Protein AF-A0A3D2H6Q2-F1 (afdb_monomer_lite)

pLDDT: mean 92.64, std 7.32, range [45.97, 98.44]

Sequence (88 aa):
MAKVDIIGIVTSQQKRLAAQMKPGMDQTAQTEIIESASRFGKQLDAALTQVAGECRCTLINSAAIIKDSPGTTYDYTQRVTELALGKK

Structure (mmCIF, N/CA/C/O backbone):
data_AF-A0A3D2H6Q2-F1
#
_entry.id   AF-A0A3D2H6Q2-F1
#
loop_
_atom_site.group_PDB
_atom_site.id
_atom_site.type_symbol
_atom_site.label_atom_id
_atom_site.label_alt_id
_atom_site.label_comp_id
_atom_site.label_asym_id
_atom_site.label_entity_id
_atom_site.label_seq_id
_atom_site.pdbx_PDB_ins_code
_atom_site.Cartn_x
_atom_site.Cartn_y
_atom_site.Cartn_z
_atom_site.occupancy
_atom_site.B_iso_or_equiv
_atom_site.auth_seq_id
_atom_site.auth_comp_id
_atom_site.auth_asym_id
_atom_site.auth_atom_id
_atom_site.pdbx_PDB_model_num
ATOM 1 N N . MET A 1 1 ? 12.065 -3.628 -11.297 1.00 91.44 1 MET A N 1
ATOM 2 C CA . MET A 1 1 ? 11.522 -3.452 -9.931 1.00 91.44 1 MET A CA 1
ATOM 3 C C . MET A 1 1 ? 10.809 -2.117 -9.862 1.00 91.44 1 MET A C 1
ATOM 5 O O . MET A 1 1 ? 11.107 -1.257 -10.682 1.00 91.44 1 MET A O 1
ATOM 9 N N . ALA A 1 2 ? 9.876 -1.952 -8.938 1.00 96.62 2 ALA A N 1
ATOM 10 C CA . ALA A 1 2 ? 9.167 -0.697 -8.744 1.00 96.62 2 ALA A CA 1
ATOM 11 C C . ALA A 1 2 ? 8.934 -0.443 -7.253 1.00 96.62 2 ALA A C 1
ATOM 13 O O . ALA A 1 2 ? 9.133 -1.340 -6.429 1.00 96.62 2 ALA A O 1
ATOM 14 N N . LYS A 1 3 ? 8.535 0.780 -6.908 1.00 96.75 3 LYS A N 1
ATOM 15 C CA . LYS A 1 3 ? 8.312 1.193 -5.524 1.00 96.75 3 LYS A CA 1
ATOM 16 C C . LYS A 1 3 ? 6.872 1.607 -5.274 1.00 96.75 3 LYS A C 1
ATOM 18 O O . LYS A 1 3 ? 6.177 2.049 -6.187 1.00 96.75 3 LYS A O 1
ATOM 23 N N . VAL A 1 4 ? 6.449 1.445 -4.027 1.00 97.88 4 VAL A N 1
ATOM 24 C CA . VAL A 1 4 ? 5.131 1.841 -3.524 1.00 97.88 4 VAL A CA 1
ATOM 25 C C . VAL A 1 4 ? 5.303 2.366 -2.105 1.00 97.88 4 VAL A C 1
ATOM 27 O O . VAL A 1 4 ? 5.933 1.704 -1.284 1.00 97.88 4 VAL A O 1
ATOM 30 N N . ASP A 1 5 ? 4.723 3.516 -1.782 1.00 97.44 5 ASP A N 1
ATOM 31 C CA . ASP A 1 5 ? 4.636 4.012 -0.410 1.00 97.44 5 ASP A CA 1
ATOM 32 C C . ASP A 1 5 ? 3.484 3.339 0.346 1.00 97.44 5 ASP A C 1
ATOM 34 O O . ASP A 1 5 ? 2.394 3.884 0.526 1.00 97.44 5 ASP A O 1
ATOM 38 N N . ILE A 1 6 ? 3.733 2.105 0.790 1.00 96.62 6 ILE A N 1
ATOM 39 C CA . ILE A 1 6 ? 2.754 1.314 1.545 1.00 96.62 6 ILE A CA 1
ATOM 40 C C . ILE A 1 6 ? 2.454 1.991 2.889 1.00 96.62 6 ILE A C 1
ATOM 42 O O . ILE A 1 6 ? 1.306 2.009 3.337 1.00 96.62 6 ILE A O 1
ATOM 46 N N . ILE A 1 7 ? 3.471 2.582 3.526 1.00 95.19 7 ILE A N 1
ATOM 47 C CA . ILE A 1 7 ? 3.322 3.238 4.830 1.00 95.19 7 ILE A CA 1
ATOM 48 C C . ILE A 1 7 ? 2.435 4.474 4.703 1.00 95.19 7 ILE A C 1
ATOM 50 O O . ILE A 1 7 ? 1.522 4.639 5.513 1.00 95.19 7 ILE A O 1
ATOM 54 N N . GLY A 1 8 ? 2.648 5.316 3.692 1.00 96.19 8 GLY A N 1
ATOM 55 C CA . GLY A 1 8 ? 1.810 6.482 3.427 1.00 96.19 8 GLY A CA 1
ATOM 56 C C . GLY A 1 8 ? 0.358 6.101 3.149 1.00 96.19 8 GLY A C 1
ATOM 57 O O . GLY A 1 8 ? -0.556 6.699 3.725 1.00 96.19 8 GLY A O 1
ATOM 58 N N . ILE A 1 9 ? 0.135 5.048 2.356 1.00 96.62 9 ILE A N 1
ATOM 59 C CA . ILE A 1 9 ? -1.203 4.512 2.063 1.00 96.62 9 ILE A CA 1
ATOM 60 C C . ILE A 1 9 ? -1.910 4.046 3.346 1.00 96.62 9 ILE A C 1
ATOM 62 O O . ILE A 1 9 ? -3.034 4.474 3.631 1.00 96.62 9 ILE A O 1
ATOM 66 N N . VAL A 1 10 ? -1.247 3.219 4.160 1.00 95.31 10 VAL A N 1
ATOM 67 C CA . VAL A 1 10 ? -1.804 2.716 5.428 1.00 95.31 10 VAL A CA 1
ATOM 68 C C . VAL A 1 10 ? -2.034 3.855 6.420 1.00 95.31 10 VAL A C 1
ATOM 70 O O . VAL A 1 10 ? -3.093 3.918 7.041 1.00 95.31 10 VAL A O 1
ATOM 73 N N . THR A 1 11 ? -1.097 4.796 6.535 1.00 95.06 11 THR A N 1
ATOM 74 C CA . THR A 1 11 ? -1.212 5.960 7.428 1.00 95.06 11 THR A CA 1
ATOM 75 C C . THR A 1 11 ? -2.396 6.843 7.039 1.00 95.06 11 THR A C 1
ATOM 77 O O . THR A 1 11 ? -3.142 7.305 7.904 1.00 95.06 11 THR A O 1
ATOM 80 N N . SER A 1 12 ? -2.606 7.067 5.739 1.00 93.88 12 SER A N 1
ATOM 81 C CA . SER A 1 12 ? -3.767 7.801 5.230 1.00 93.88 12 SER A CA 1
ATOM 82 C C . SER A 1 12 ? -5.072 7.110 5.630 1.00 93.88 12 SER A C 1
ATOM 84 O O . SER A 1 12 ? -5.985 7.756 6.153 1.00 93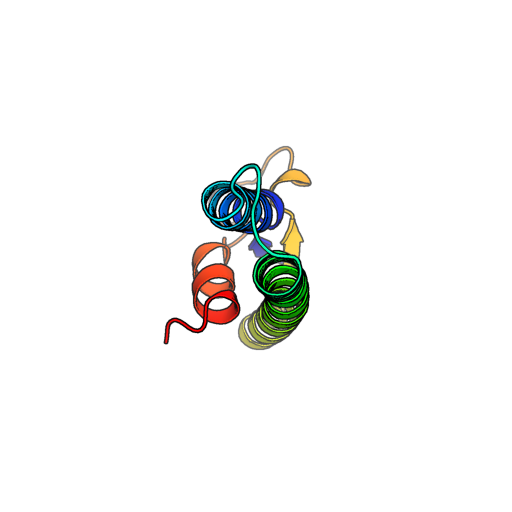.88 12 SER A O 1
ATOM 86 N N . GLN A 1 13 ? -5.142 5.783 5.492 1.00 94.00 13 GLN A N 1
ATOM 87 C CA . GLN A 1 13 ? -6.316 5.029 5.919 1.00 94.00 13 GLN A CA 1
ATOM 88 C C . GLN A 1 13 ? -6.519 5.065 7.437 1.00 94.00 13 GLN A C 1
ATOM 90 O O . GLN A 1 13 ? -7.640 5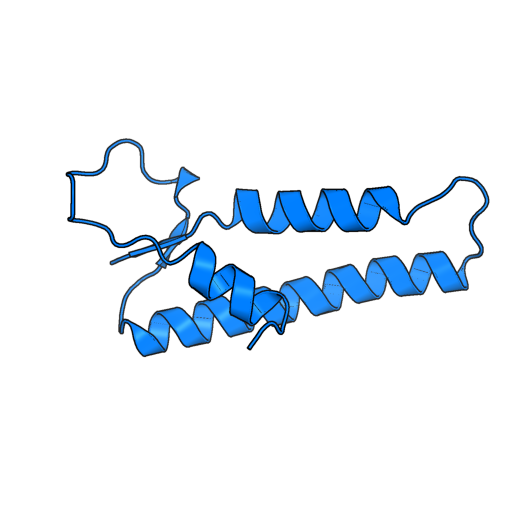.285 7.890 1.00 94.00 13 GLN A O 1
ATOM 95 N N . GLN A 1 14 ? -5.463 4.906 8.234 1.00 92.00 14 GLN A N 1
ATOM 96 C CA . GLN A 1 14 ? -5.548 5.006 9.692 1.00 92.00 14 GLN A CA 1
ATOM 97 C C . GLN A 1 14 ? -6.090 6.368 10.130 1.00 92.00 14 GLN A C 1
ATOM 99 O O . GLN A 1 14 ? -6.983 6.419 10.969 1.00 92.00 14 GLN A O 1
ATOM 104 N N . LYS A 1 15 ? -5.627 7.467 9.519 1.00 93.19 15 LYS A N 1
ATOM 105 C CA . LYS A 1 15 ? -6.162 8.813 9.783 1.00 93.19 15 LYS A CA 1
ATOM 106 C C . LYS A 1 15 ? -7.648 8.919 9.436 1.00 93.19 15 LYS A C 1
ATOM 108 O O . LYS A 1 15 ? -8.407 9.499 10.209 1.00 93.19 15 LYS A O 1
ATOM 113 N N . ARG A 1 16 ? -8.082 8.339 8.309 1.00 91.88 16 ARG A N 1
ATOM 114 C CA . ARG A 1 16 ? -9.504 8.312 7.914 1.00 91.88 16 ARG A CA 1
ATOM 115 C C . ARG A 1 16 ? -10.366 7.541 8.911 1.00 91.88 16 ARG A C 1
ATOM 117 O O . ARG A 1 16 ? -11.442 8.016 9.251 1.00 91.88 16 ARG A O 1
ATOM 124 N N . LEU A 1 17 ? -9.897 6.387 9.381 1.00 91.31 17 LEU A N 1
ATOM 125 C CA . LEU A 1 17 ? -10.606 5.569 10.368 1.00 91.31 17 LEU A CA 1
ATOM 126 C C . LEU A 1 17 ? -10.635 6.246 11.742 1.00 91.31 17 LEU A C 1
ATOM 128 O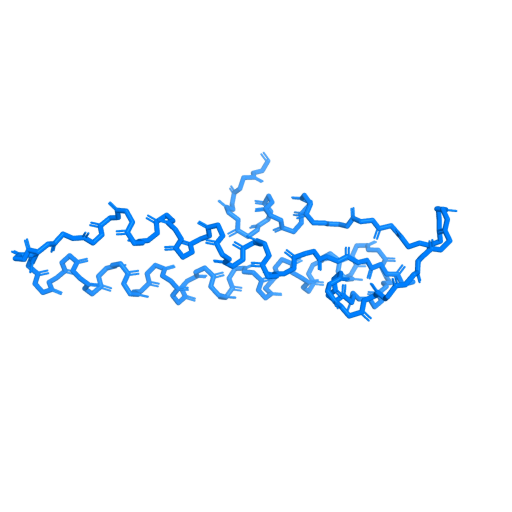 O . LEU A 1 17 ? -11.687 6.323 12.367 1.00 91.31 17 LEU A O 1
ATOM 132 N N . ALA A 1 18 ? -9.509 6.811 12.183 1.00 90.12 18 ALA A N 1
ATOM 133 C CA . ALA A 1 18 ? -9.420 7.546 13.441 1.00 90.12 18 ALA A CA 1
ATOM 134 C C . ALA A 1 18 ? -10.372 8.752 13.471 1.00 90.12 18 ALA A C 1
ATOM 136 O O . ALA A 1 18 ? -11.003 8.999 14.491 1.00 90.12 18 ALA A O 1
ATOM 137 N N . ALA A 1 19 ? -10.542 9.455 12.345 1.00 91.00 19 ALA A N 1
ATOM 138 C CA . ALA A 1 19 ? -11.502 10.555 12.227 1.00 91.00 19 ALA A CA 1
ATOM 139 C C . ALA A 1 19 ? -12.974 10.109 12.344 1.00 91.00 19 ALA A C 1
ATOM 141 O O . ALA A 1 19 ? -13.845 10.935 12.619 1.00 91.00 19 ALA A O 1
ATOM 142 N N . GLN A 1 20 ? -13.266 8.823 12.125 1.00 89.31 20 GLN A N 1
ATOM 143 C CA . GLN A 1 20 ? -14.608 8.261 12.292 1.00 89.31 20 GLN A CA 1
ATOM 144 C C . GLN A 1 20 ? -14.871 7.829 13.738 1.00 89.31 20 GLN A C 1
ATOM 146 O O . GLN A 1 20 ? -16.015 7.889 14.179 1.00 89.31 20 GLN A O 1
ATOM 151 N N . MET A 1 21 ? -13.839 7.440 14.492 1.00 87.44 21 MET A N 1
ATOM 152 C CA . MET A 1 21 ? -13.984 7.019 15.886 1.00 87.44 21 MET A CA 1
ATOM 153 C C . MET A 1 21 ? -14.290 8.216 16.796 1.00 87.44 21 MET A C 1
ATOM 155 O O . MET A 1 21 ? -13.571 9.213 16.806 1.00 87.44 21 MET A O 1
ATOM 159 N N . LYS A 1 22 ? -15.354 8.105 17.599 1.00 87.62 22 LYS A N 1
ATOM 160 C CA . LYS A 1 22 ? -15.770 9.127 18.571 1.00 87.62 22 LYS A CA 1
ATOM 161 C C . LYS A 1 22 ? -15.875 8.519 19.972 1.00 87.62 22 LYS A C 1
ATOM 163 O O . LYS A 1 22 ? -16.292 7.364 20.087 1.00 87.62 22 LYS A O 1
ATOM 168 N N . PRO A 1 23 ? -15.550 9.269 21.041 1.00 85.44 23 PRO A N 1
ATOM 169 C CA . PRO A 1 23 ? -15.838 8.831 22.404 1.00 85.44 23 PRO A CA 1
ATOM 170 C C . PRO A 1 23 ? -17.338 8.548 22.577 1.00 85.44 23 PRO A C 1
ATOM 172 O O . PRO A 1 23 ? -18.164 9.334 22.119 1.00 85.44 23 PRO A O 1
ATOM 175 N N . GLY A 1 24 ? -17.688 7.433 23.224 1.00 87.44 24 GLY A N 1
ATOM 176 C CA . GLY A 1 24 ? -19.088 7.047 23.457 1.00 87.44 24 GLY A CA 1
ATOM 177 C C . GLY A 1 24 ? -19.827 6.491 22.232 1.00 87.44 24 GLY A C 1
ATOM 178 O O . GLY A 1 24 ? -21.052 6.430 22.246 1.00 87.44 24 GLY A O 1
ATOM 179 N N . MET A 1 25 ? -19.104 6.107 21.175 1.00 89.62 25 MET A N 1
ATOM 180 C CA . MET A 1 25 ? -19.668 5.407 20.019 1.00 89.62 25 MET A CA 1
ATOM 181 C C . MET A 1 25 ? -20.295 4.063 20.421 1.00 89.62 25 MET A C 1
ATOM 183 O O . MET A 1 25 ? -19.787 3.375 21.308 1.00 89.62 25 MET A O 1
ATOM 187 N N . ASP A 1 26 ? -21.384 3.689 19.748 1.00 92.38 26 ASP A N 1
ATOM 188 C CA . ASP A 1 26 ? -22.021 2.390 19.945 1.00 92.38 26 ASP A CA 1
ATOM 189 C C . ASP A 1 26 ? -21.122 1.240 19.443 1.00 92.38 26 ASP A C 1
ATOM 191 O O . ASP A 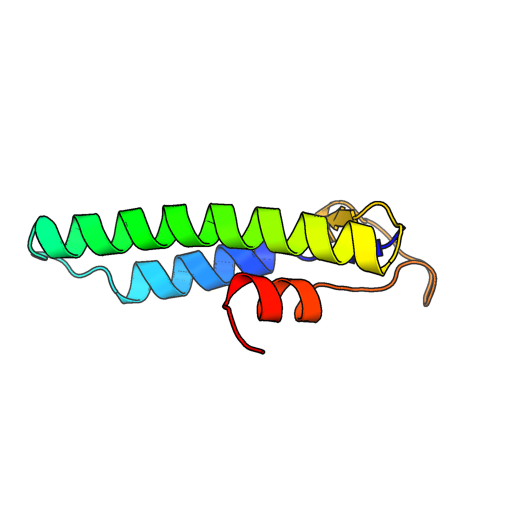1 26 ? -20.296 1.401 18.541 1.00 92.38 26 ASP A O 1
ATOM 195 N N . GLN A 1 27 ? -21.277 0.057 20.036 1.00 88.69 27 GLN A N 1
ATOM 196 C CA . GLN A 1 27 ? -20.418 -1.093 19.749 1.00 88.69 27 GLN A CA 1
ATOM 197 C C . GLN A 1 27 ? -20.545 -1.601 18.301 1.00 88.69 27 GLN A C 1
ATOM 199 O O . GLN A 1 27 ? -19.570 -2.098 17.731 1.00 88.69 27 GLN A O 1
ATOM 204 N N . THR A 1 28 ? -21.714 -1.438 17.684 1.00 90.25 28 THR A N 1
ATOM 205 C CA . THR A 1 28 ? -21.982 -1.777 16.281 1.00 90.25 28 THR A CA 1
ATOM 206 C C . THR A 1 28 ? -21.197 -0.854 15.360 1.00 90.25 28 THR A C 1
ATOM 208 O O . THR A 1 28 ? -20.402 -1.341 14.559 1.00 90.25 28 THR A O 1
ATOM 211 N N . ALA A 1 29 ? -21.306 0.469 15.534 1.00 89.94 29 ALA A N 1
ATOM 212 C CA . ALA A 1 29 ? -20.526 1.429 14.753 1.00 89.94 29 ALA A CA 1
ATOM 213 C C . ALA A 1 29 ? -19.010 1.239 14.934 1.00 89.94 29 ALA A C 1
ATOM 215 O O . ALA A 1 29 ? -18.244 1.353 13.975 1.00 89.94 29 ALA A O 1
ATOM 216 N N . GLN A 1 30 ? -18.554 0.889 16.141 1.00 88.44 30 GLN A N 1
ATOM 217 C CA . GLN A 1 30 ? -17.142 0.579 16.366 1.00 88.44 30 GLN A CA 1
ATOM 218 C C . GLN A 1 30 ? -16.700 -0.678 15.599 1.00 88.44 30 GLN A C 1
ATOM 220 O O . GLN A 1 30 ? -15.630 -0.681 14.984 1.00 88.44 30 GLN A O 1
ATOM 225 N N . THR A 1 31 ? -17.529 -1.726 15.603 1.00 91.25 31 THR A N 1
ATOM 226 C CA . THR A 1 31 ? -17.290 -2.962 14.842 1.00 91.25 31 THR A CA 1
ATOM 227 C C . THR A 1 31 ? -17.197 -2.677 13.346 1.00 91.25 31 THR A C 1
ATOM 229 O O . THR A 1 31 ? -16.243 -3.111 12.703 1.00 91.25 31 THR A O 1
ATOM 232 N N . GLU A 1 32 ? -18.107 -1.871 12.796 1.00 92.75 32 GLU A N 1
ATOM 233 C CA . GLU A 1 32 ? -18.100 -1.504 11.375 1.00 92.75 32 GLU A CA 1
ATOM 234 C C . GLU A 1 32 ? -16.802 -0.799 10.950 1.00 92.75 32 GLU A C 1
ATOM 236 O O . GLU A 1 32 ? -16.248 -1.097 9.883 1.00 92.75 32 GLU A O 1
ATOM 241 N N . ILE A 1 33 ? -16.271 0.097 11.792 1.00 90.88 33 ILE A N 1
ATOM 242 C CA . ILE A 1 33 ? -14.990 0.774 11.543 1.00 90.88 33 ILE A CA 1
ATOM 243 C C . ILE A 1 33 ? -13.844 -0.245 11.520 1.00 90.88 33 ILE A C 1
ATOM 245 O O . ILE A 1 33 ? -13.029 -0.227 10.593 1.00 90.88 33 ILE A O 1
ATOM 249 N N . ILE A 1 34 ? -13.787 -1.160 12.491 1.00 89.19 34 ILE A N 1
ATOM 250 C CA . ILE A 1 34 ? -12.748 -2.202 12.562 1.00 89.19 34 ILE A CA 1
ATOM 251 C C . ILE A 1 34 ? -12.819 -3.123 11.337 1.00 89.19 34 ILE A C 1
ATOM 253 O O . ILE A 1 34 ? -11.802 -3.400 10.696 1.00 89.19 34 ILE A O 1
ATOM 257 N N . GLU A 1 35 ? -14.017 -3.556 10.952 1.00 93.19 35 GLU A N 1
ATOM 258 C CA . GLU A 1 35 ? -14.201 -4.370 9.754 1.00 93.19 35 GLU A CA 1
ATOM 259 C C . GLU A 1 35 ? -13.791 -3.628 8.481 1.00 93.19 35 GLU A C 1
ATOM 261 O O . GLU A 1 35 ? -13.200 -4.226 7.577 1.00 93.19 35 GLU A O 1
ATOM 266 N N . SER A 1 36 ? -14.062 -2.323 8.396 1.00 92.00 36 SER A N 1
ATOM 267 C CA . SER A 1 36 ? -13.635 -1.511 7.255 1.00 92.00 36 SER A CA 1
ATOM 268 C C . SER A 1 36 ? -12.108 -1.453 7.129 1.00 92.00 36 SER A C 1
ATOM 270 O O . SER A 1 36 ? -11.586 -1.490 6.013 1.00 92.00 36 SER A O 1
ATOM 272 N N . ALA A 1 37 ? -11.382 -1.466 8.253 1.00 91.19 37 ALA A N 1
ATOM 273 C CA . ALA A 1 37 ? -9.926 -1.575 8.271 1.00 91.19 37 ALA A CA 1
ATOM 274 C C . ALA A 1 37 ? -9.452 -2.935 7.733 1.00 91.19 37 ALA A C 1
ATOM 276 O O . ALA A 1 37 ? -8.536 -2.995 6.911 1.00 91.19 37 ALA A O 1
ATOM 277 N N . SER A 1 38 ? -10.111 -4.026 8.140 1.00 93.00 38 SER A N 1
ATOM 278 C CA . SER A 1 38 ? -9.812 -5.377 7.643 1.00 93.00 38 SER A CA 1
ATOM 279 C C . SER A 1 38 ? -10.069 -5.505 6.136 1.00 93.00 38 SER A C 1
ATOM 281 O O . SER A 1 38 ? -9.229 -6.033 5.402 1.00 93.00 38 SER A O 1
ATOM 283 N N . ARG A 1 39 ? -11.198 -4.969 5.649 1.00 94.62 39 ARG A N 1
ATOM 284 C CA . ARG A 1 39 ? -11.520 -4.927 4.212 1.00 94.62 39 ARG A CA 1
ATOM 285 C C . ARG A 1 39 ? -10.472 -4.149 3.426 1.00 94.62 39 ARG A C 1
ATOM 287 O O . ARG A 1 39 ? -10.013 -4.643 2.400 1.00 94.62 39 ARG A O 1
ATOM 294 N N . PHE A 1 40 ? -10.052 -2.992 3.933 1.00 95.38 40 PHE A N 1
ATOM 295 C CA . PHE A 1 40 ? -8.991 -2.208 3.311 1.00 95.38 40 PHE A CA 1
ATOM 296 C C . PHE A 1 40 ? -7.677 -2.992 3.204 1.00 95.38 40 PHE A C 1
ATOM 298 O O . PHE A 1 40 ? -7.060 -2.984 2.146 1.00 95.38 40 PHE A O 1
ATOM 305 N N . GLY A 1 41 ? -7.269 -3.717 4.252 1.00 95.56 41 GLY A N 1
ATOM 306 C CA . GLY A 1 41 ? -6.063 -4.554 4.204 1.00 95.56 41 GLY A CA 1
ATOM 307 C C . GLY A 1 41 ? -6.103 -5.587 3.071 1.00 95.56 41 GLY A C 1
ATOM 308 O O . GLY A 1 41 ? -5.142 -5.711 2.316 1.00 95.56 41 GLY A O 1
ATOM 309 N N . LYS A 1 42 ? -7.247 -6.263 2.888 1.00 96.75 42 LYS A N 1
ATOM 310 C CA . LYS A 1 42 ? -7.457 -7.211 1.776 1.00 96.75 42 LYS A CA 1
ATOM 311 C C . LYS A 1 42 ? -7.441 -6.522 0.407 1.00 96.75 42 LYS A C 1
ATOM 313 O O . LYS A 1 42 ? -6.892 -7.064 -0.545 1.00 96.75 42 LYS A O 1
ATOM 318 N N . GLN A 1 43 ? -8.037 -5.334 0.301 1.00 96.88 43 GLN A N 1
ATOM 319 C CA . GLN A 1 43 ? -8.046 -4.551 -0.940 1.00 96.88 43 GLN A CA 1
ATOM 320 C C . GLN A 1 43 ? -6.648 -4.052 -1.313 1.00 96.88 43 GLN A C 1
ATOM 322 O O . GLN A 1 43 ? -6.287 -4.075 -2.485 1.00 96.88 43 GLN A O 1
ATOM 327 N N . LEU A 1 44 ? -5.850 -3.642 -0.325 1.00 97.88 44 LEU A N 1
ATOM 328 C CA . LEU A 1 44 ? -4.468 -3.226 -0.526 1.00 97.88 44 LEU A CA 1
ATOM 329 C C . LEU A 1 44 ? -3.594 -4.387 -1.015 1.00 97.88 44 LEU A C 1
ATOM 331 O O . LEU A 1 44 ? -2.846 -4.216 -1.972 1.00 97.88 44 LEU A O 1
ATOM 335 N N . ASP A 1 45 ? -3.718 -5.568 -0.408 1.00 97.88 45 ASP A N 1
ATOM 336 C CA . ASP A 1 45 ? -2.994 -6.772 -0.839 1.00 97.88 45 ASP A CA 1
ATOM 337 C C . ASP A 1 45 ? -3.353 -7.185 -2.280 1.00 97.88 45 ASP A C 1
ATOM 339 O O . ASP A 1 45 ? -2.476 -7.408 -3.121 1.00 97.88 45 ASP A O 1
ATOM 343 N N . ALA A 1 46 ? -4.649 -7.174 -2.610 1.00 98.06 46 ALA A N 1
ATOM 344 C CA . ALA A 1 46 ? -5.119 -7.432 -3.968 1.00 98.06 46 ALA A CA 1
ATOM 345 C C . ALA A 1 46 ? -4.600 -6.385 -4.973 1.00 98.06 46 ALA A C 1
ATOM 347 O O . ALA A 1 46 ? -4.158 -6.746 -6.064 1.00 98.06 46 ALA A O 1
ATOM 348 N N . ALA A 1 47 ? -4.598 -5.101 -4.600 1.00 98.19 47 ALA A N 1
ATOM 349 C CA . ALA A 1 47 ? -4.064 -4.019 -5.426 1.00 98.19 47 ALA A CA 1
ATOM 350 C C . ALA A 1 47 ? -2.561 -4.185 -5.694 1.00 98.19 47 ALA A C 1
ATOM 352 O O . ALA A 1 47 ? -2.120 -4.039 -6.833 1.00 98.19 47 ALA A O 1
ATOM 353 N N . LEU A 1 48 ? -1.775 -4.531 -4.669 1.00 98.19 48 LEU A N 1
ATOM 354 C CA . LEU A 1 48 ? -0.344 -4.810 -4.810 1.00 98.19 48 LEU A CA 1
ATOM 355 C C . LEU A 1 48 ? -0.099 -6.004 -5.739 1.00 98.19 48 LEU A C 1
ATOM 357 O O . LEU A 1 48 ? 0.743 -5.918 -6.631 1.00 98.19 48 LEU A O 1
ATOM 361 N N . THR A 1 49 ? -0.869 -7.084 -5.576 1.00 98.44 49 THR A N 1
ATOM 362 C CA . THR A 1 49 ? -0.799 -8.270 -6.444 1.00 98.44 49 THR A CA 1
ATOM 363 C C . THR A 1 49 ? -1.111 -7.919 -7.898 1.00 98.44 49 THR A C 1
ATOM 365 O O . THR A 1 49 ? -0.371 -8.303 -8.805 1.00 98.44 49 THR A O 1
ATOM 368 N N . GLN A 1 50 ? -2.176 -7.148 -8.131 1.00 98.25 50 GLN A N 1
ATOM 369 C CA . GLN A 1 50 ? -2.558 -6.712 -9.469 1.00 98.25 50 GLN A CA 1
ATOM 370 C C . GLN A 1 50 ? -1.464 -5.854 -10.111 1.00 98.25 50 GLN A C 1
ATOM 372 O O . GLN A 1 50 ? -1.050 -6.142 -11.231 1.00 98.25 50 GLN A O 1
ATOM 377 N N . VAL A 1 51 ? -0.954 -4.841 -9.405 1.00 98.00 51 VAL A N 1
ATOM 378 C CA . VAL A 1 51 ? 0.091 -3.950 -9.933 1.00 98.00 51 VAL A CA 1
ATOM 379 C C . VAL A 1 51 ? 1.383 -4.712 -10.213 1.00 98.00 51 VAL A C 1
ATOM 381 O O . VAL A 1 51 ? 1.986 -4.505 -11.264 1.00 98.00 51 VAL A O 1
ATOM 384 N N . ALA A 1 52 ? 1.786 -5.629 -9.327 1.00 98.06 52 ALA A N 1
ATOM 385 C CA . ALA A 1 52 ? 2.943 -6.493 -9.557 1.00 98.06 52 ALA A CA 1
ATOM 386 C C . ALA A 1 52 ? 2.789 -7.317 -10.850 1.00 98.06 52 ALA A C 1
ATOM 388 O O . ALA A 1 52 ? 3.754 -7.475 -11.602 1.00 98.06 52 ALA A O 1
ATOM 389 N N . GLY A 1 53 ? 1.570 -7.789 -11.138 1.00 98.06 53 GLY A N 1
ATOM 390 C CA . GLY A 1 53 ? 1.212 -8.440 -12.398 1.00 98.06 53 GLY A CA 1
ATOM 391 C C . GLY A 1 53 ? 1.249 -7.499 -13.609 1.00 98.06 53 GLY A C 1
ATOM 392 O O . GLY A 1 53 ? 1.876 -7.838 -14.611 1.00 98.06 53 GLY A O 1
ATOM 393 N N . GLU A 1 54 ? 0.640 -6.309 -13.511 1.00 96.00 54 GLU A N 1
ATOM 394 C CA . GLU A 1 54 ? 0.593 -5.285 -14.574 1.00 96.00 54 GLU A CA 1
ATOM 395 C C . GLU A 1 54 ? 2.009 -4.871 -15.019 1.00 96.00 54 GLU A C 1
ATOM 397 O O . GLU A 1 54 ? 2.319 -4.863 -16.212 1.00 96.00 54 GLU A O 1
ATOM 402 N N . CYS A 1 55 ? 2.901 -4.583 -14.066 1.00 96.25 55 CYS A N 1
ATOM 403 C CA . CYS A 1 55 ? 4.281 -4.186 -14.357 1.00 96.25 55 CYS A CA 1
ATOM 404 C C . CYS A 1 55 ? 5.235 -5.370 -14.584 1.00 96.25 55 CYS A C 1
ATOM 406 O O . CYS A 1 55 ? 6.380 -5.150 -14.990 1.00 96.25 55 CYS A O 1
ATOM 408 N N . ARG A 1 56 ? 4.807 -6.607 -14.280 1.00 97.25 56 ARG A N 1
ATOM 409 C CA . ARG A 1 56 ? 5.661 -7.808 -14.182 1.00 97.25 56 ARG A CA 1
ATOM 410 C C . ARG A 1 56 ? 6.920 -7.548 -13.350 1.00 97.25 56 ARG A C 1
ATOM 412 O O . ARG A 1 56 ? 8.041 -7.822 -13.780 1.00 97.25 56 ARG A O 1
ATOM 419 N N . CYS A 1 57 ? 6.744 -6.951 -12.176 1.00 95.50 57 CYS A N 1
ATOM 420 C CA . CYS A 1 57 ? 7.850 -6.438 -11.382 1.00 95.50 57 CYS A CA 1
ATOM 421 C C . CYS A 1 57 ? 7.693 -6.731 -9.888 1.00 95.50 57 CYS A C 1
ATOM 423 O O . CYS A 1 57 ? 6.593 -6.796 -9.352 1.00 95.50 57 CYS A O 1
ATOM 425 N N . THR A 1 58 ? 8.825 -6.859 -9.195 1.00 96.81 58 THR A N 1
ATOM 426 C CA . THR A 1 58 ? 8.854 -6.830 -7.730 1.00 96.81 58 THR A CA 1
ATOM 427 C C . THR A 1 58 ? 8.545 -5.418 -7.244 1.00 96.81 58 THR A C 1
ATOM 429 O O . THR A 1 58 ? 9.205 -4.466 -7.680 1.00 96.81 58 THR A O 1
ATOM 432 N N . LEU A 1 59 ? 7.579 -5.307 -6.331 1.00 97.44 59 LEU A N 1
ATOM 433 C CA . LEU A 1 59 ? 7.256 -4.079 -5.611 1.00 97.44 59 LEU A CA 1
ATOM 434 C C . LEU A 1 59 ? 8.042 -4.026 -4.301 1.00 97.44 59 LEU A C 1
ATOM 436 O O . LEU A 1 59 ? 8.078 -4.999 -3.550 1.00 97.44 59 LEU A O 1
ATOM 440 N N . ILE A 1 60 ? 8.663 -2.885 -4.027 1.00 96.25 60 ILE A N 1
ATOM 441 C CA . ILE A 1 60 ? 9.399 -2.620 -2.790 1.00 96.25 60 ILE A CA 1
ATOM 442 C C . ILE A 1 60 ? 8.759 -1.420 -2.099 1.00 96.25 60 ILE A C 1
ATOM 444 O O . ILE A 1 60 ? 8.380 -0.444 -2.747 1.00 96.25 60 ILE A O 1
ATOM 448 N N . ASN A 1 61 ? 8.640 -1.475 -0.774 1.00 96.31 61 ASN A N 1
ATOM 449 C CA . ASN A 1 61 ? 8.190 -0.315 -0.016 1.00 96.31 61 ASN A CA 1
ATOM 450 C C . ASN A 1 61 ? 9.194 0.838 -0.188 1.00 96.31 61 ASN A C 1
ATOM 452 O O . ASN A 1 61 ? 10.387 0.640 0.040 1.00 96.31 61 ASN A O 1
ATOM 456 N N . SER A 1 62 ? 8.737 2.036 -0.551 1.00 95.62 62 SER A N 1
ATOM 457 C CA . SER A 1 62 ? 9.612 3.197 -0.777 1.00 95.62 62 SER A CA 1
ATOM 458 C C . SER A 1 62 ? 10.474 3.535 0.445 1.00 95.62 62 SER A C 1
ATOM 460 O O . SER A 1 62 ? 11.626 3.925 0.285 1.00 95.62 62 SER A O 1
ATOM 462 N N . ALA A 1 63 ? 9.977 3.276 1.659 1.00 93.75 63 ALA A N 1
ATOM 463 C CA . ALA A 1 63 ? 10.732 3.442 2.903 1.00 93.75 63 ALA A CA 1
ATOM 464 C C . ALA A 1 63 ? 11.961 2.516 3.035 1.00 93.75 63 ALA A C 1
ATOM 466 O O . ALA A 1 63 ? 12.839 2.781 3.852 1.00 93.75 63 ALA A O 1
ATOM 467 N N . ALA A 1 64 ? 12.046 1.437 2.249 1.00 94.50 64 ALA A N 1
ATOM 468 C CA . ALA A 1 64 ? 13.215 0.557 2.207 1.00 94.50 64 ALA A CA 1
ATOM 469 C C . ALA A 1 64 ? 14.315 1.064 1.251 1.00 94.50 64 ALA A C 1
ATOM 471 O O . ALA A 1 64 ? 15.400 0.485 1.198 1.00 94.50 64 ALA A O 1
ATOM 472 N N . ILE A 1 65 ? 14.055 2.128 0.484 1.00 93.12 65 ILE A N 1
ATOM 473 C CA . ILE A 1 65 ? 14.982 2.672 -0.511 1.00 93.12 65 ILE A CA 1
ATOM 474 C C . ILE A 1 65 ? 15.701 3.885 0.087 1.00 93.12 65 ILE A C 1
ATOM 476 O O . ILE A 1 65 ? 15.098 4.927 0.318 1.00 93.12 65 ILE A O 1
ATOM 480 N N . ILE A 1 66 ? 17.012 3.762 0.315 1.00 94.38 66 ILE A N 1
ATOM 481 C CA . ILE A 1 66 ? 17.833 4.843 0.893 1.00 94.38 66 ILE A CA 1
ATOM 482 C C . ILE A 1 66 ? 18.188 5.896 -0.166 1.00 94.38 66 ILE A C 1
ATOM 484 O O . ILE A 1 66 ? 18.144 7.097 0.096 1.00 94.38 66 ILE A O 1
ATOM 488 N N . LYS A 1 67 ? 18.570 5.446 -1.366 1.00 91.69 67 LYS A N 1
ATOM 489 C CA . LYS A 1 67 ? 18.881 6.285 -2.529 1.00 91.69 67 LYS A CA 1
ATOM 490 C C . LYS A 1 67 ? 18.428 5.567 -3.792 1.00 91.69 67 LYS A C 1
ATOM 492 O O . LYS A 1 67 ? 18.650 4.368 -3.929 1.00 91.69 67 LYS A O 1
ATOM 497 N N . ASP A 1 68 ? 17.824 6.319 -4.699 1.00 88.75 68 ASP A N 1
ATOM 498 C CA . ASP A 1 68 ? 17.331 5.846 -5.990 1.00 88.75 68 ASP A CA 1
ATOM 499 C C . ASP A 1 68 ? 17.929 6.735 -7.078 1.00 88.75 68 ASP A C 1
ATOM 501 O O . ASP A 1 68 ? 17.958 7.962 -6.936 1.00 88.75 68 ASP A O 1
ATOM 505 N N . SER A 1 69 ? 18.433 6.130 -8.147 1.00 88.44 69 SER A N 1
ATOM 506 C CA . SER A 1 69 ? 18.853 6.898 -9.317 1.00 88.44 69 SER A CA 1
ATOM 507 C C . SER A 1 69 ? 17.601 7.377 -10.067 1.00 88.44 69 SER A C 1
ATOM 509 O O . SER A 1 69 ? 16.630 6.622 -10.175 1.00 88.44 69 SER A O 1
ATOM 511 N N . PRO A 1 70 ? 17.572 8.619 -10.584 1.00 84.44 70 PRO A N 1
ATOM 512 C CA . PRO A 1 70 ? 16.402 9.129 -11.292 1.00 84.44 70 PRO A CA 1
ATOM 513 C C . PRO A 1 70 ? 15.989 8.209 -12.448 1.00 84.44 70 PRO A C 1
ATOM 515 O O . PRO A 1 70 ? 16.800 7.890 -13.312 1.00 84.44 70 PRO A O 1
ATOM 518 N N . GLY A 1 71 ? 14.721 7.794 -12.460 1.00 78.56 71 GLY A N 1
ATOM 519 C CA . GLY A 1 71 ? 14.147 6.964 -13.525 1.00 78.56 71 GLY A CA 1
ATOM 520 C C . GLY A 1 71 ? 14.381 5.454 -13.400 1.00 78.56 71 GLY A C 1
ATOM 521 O O . GLY A 1 71 ? 13.839 4.710 -14.212 1.00 78.56 71 GLY A O 1
ATOM 522 N N . THR A 1 72 ? 15.123 4.976 -12.396 1.00 86.06 72 THR A N 1
ATOM 523 C CA . THR A 1 72 ? 15.419 3.537 -12.249 1.00 86.06 72 THR A CA 1
ATOM 524 C C . THR A 1 72 ? 14.266 2.759 -11.619 1.00 86.06 72 THR A C 1
ATOM 526 O O . THR A 1 72 ? 13.992 1.623 -12.014 1.00 86.06 72 THR A O 1
ATOM 529 N N . THR A 1 73 ? 13.560 3.373 -10.667 1.00 92.00 73 THR A N 1
ATOM 530 C CA . THR A 1 73 ? 12.450 2.738 -9.953 1.00 92.00 73 THR A CA 1
ATOM 531 C C . THR A 1 73 ? 11.165 3.529 -10.170 1.00 92.00 73 THR A C 1
ATOM 533 O O . THR A 1 73 ? 10.993 4.624 -9.631 1.00 92.00 73 THR A O 1
ATOM 536 N N . TYR A 1 74 ? 10.246 2.974 -10.962 1.00 95.00 74 TYR A N 1
ATOM 537 C CA . TYR A 1 74 ? 8.934 3.587 -11.171 1.00 95.00 74 TYR A CA 1
ATOM 538 C C . TYR A 1 74 ? 8.112 3.551 -9.877 1.00 95.00 74 TYR A C 1
ATOM 540 O O . TYR A 1 74 ? 8.164 2.568 -9.134 1.00 95.00 74 TYR A O 1
ATOM 548 N N . ASP A 1 75 ? 7.360 4.615 -9.609 1.00 95.88 75 ASP A N 1
ATOM 549 C CA . ASP A 1 75 ? 6.522 4.744 -8.421 1.00 95.88 75 ASP A CA 1
ATOM 550 C C . ASP A 1 75 ? 5.057 4.425 -8.752 1.00 95.88 75 ASP A C 1
ATOM 552 O O . ASP A 1 75 ? 4.399 5.167 -9.479 1.00 95.88 75 ASP A O 1
ATOM 556 N N . TYR A 1 76 ? 4.544 3.319 -8.211 1.00 97.62 76 TYR A N 1
ATOM 557 C CA . TYR A 1 76 ? 3.151 2.892 -8.385 1.00 97.62 76 TYR A CA 1
ATOM 558 C C . TYR A 1 76 ? 2.244 3.269 -7.205 1.00 97.62 76 TYR A C 1
ATOM 560 O O . TYR A 1 76 ? 1.109 2.794 -7.137 1.00 97.62 76 TYR A O 1
ATOM 568 N N . THR A 1 77 ? 2.690 4.125 -6.280 1.00 97.50 77 THR A N 1
ATOM 569 C CA . THR A 1 77 ? 1.910 4.519 -5.090 1.00 97.50 77 THR A CA 1
ATOM 570 C C . THR A 1 77 ? 0.502 4.979 -5.449 1.00 97.50 77 THR A C 1
ATOM 572 O O . THR A 1 77 ? -0.472 4.516 -4.853 1.00 97.50 77 THR A O 1
A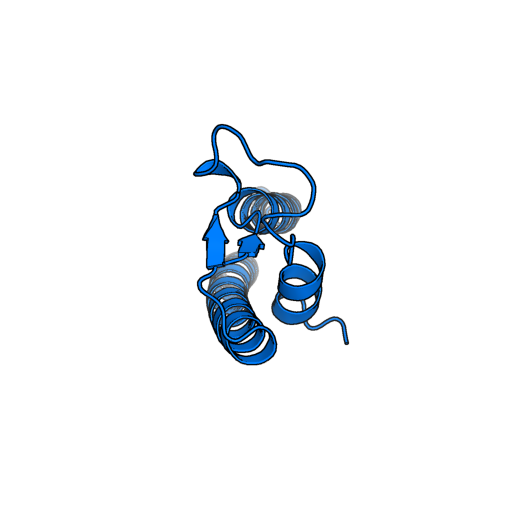TOM 575 N N . GLN A 1 78 ? 0.373 5.842 -6.460 1.00 96.81 78 GLN A N 1
ATOM 576 C CA . GLN A 1 78 ? -0.930 6.339 -6.895 1.00 96.81 78 GLN A CA 1
ATOM 577 C C . GLN A 1 78 ? -1.827 5.207 -7.417 1.00 96.81 78 GLN A C 1
ATOM 579 O O . GLN A 1 78 ? -2.959 5.067 -6.960 1.00 96.81 78 GLN A O 1
ATOM 584 N N . ARG A 1 79 ? -1.306 4.355 -8.306 1.00 97.25 79 ARG A N 1
ATOM 585 C CA . ARG A 1 79 ? -2.061 3.244 -8.898 1.00 97.25 79 ARG A CA 1
ATOM 586 C C . ARG A 1 79 ? -2.552 2.252 -7.842 1.00 97.25 79 ARG A C 1
ATOM 588 O O . ARG A 1 79 ? -3.709 1.842 -7.866 1.00 97.25 79 ARG A O 1
ATOM 595 N N . VAL A 1 80 ? -1.691 1.893 -6.889 1.00 97.88 80 VAL A N 1
ATOM 596 C CA . VAL A 1 80 ? -2.067 1.018 -5.766 1.00 97.88 80 VAL A CA 1
ATOM 597 C C . VAL A 1 80 ? -3.139 1.683 -4.902 1.00 97.88 80 VAL A C 1
ATOM 599 O O . VAL A 1 80 ? -4.086 1.019 -4.490 1.00 97.88 80 VAL A O 1
ATOM 602 N N . THR A 1 81 ? -3.037 2.994 -4.666 1.00 97.00 81 THR A N 1
ATOM 603 C CA . THR A 1 81 ? -4.034 3.755 -3.894 1.00 97.00 81 THR A CA 1
ATOM 604 C C . THR A 1 81 ? -5.407 3.747 -4.565 1.00 97.00 81 THR A C 1
ATOM 606 O O . THR A 1 81 ? -6.414 3.530 -3.895 1.00 97.00 81 THR A O 1
ATOM 609 N N . GLU A 1 82 ? -5.466 3.971 -5.878 1.00 95.62 82 GLU A N 1
ATOM 610 C CA . GLU A 1 82 ? -6.712 3.956 -6.656 1.00 95.62 82 GLU A CA 1
ATOM 611 C C . GLU A 1 82 ? -7.416 2.597 -6.548 1.00 95.62 82 GLU A C 1
ATOM 613 O O . GLU A 1 82 ? -8.586 2.529 -6.156 1.00 95.62 82 GLU A O 1
ATOM 618 N N . LEU A 1 83 ? -6.669 1.511 -6.773 1.00 96.00 83 LEU A N 1
ATOM 619 C CA . LEU A 1 83 ? -7.172 0.140 -6.683 1.00 96.00 83 LEU A CA 1
ATOM 620 C C . LEU A 1 83 ? -7.616 -0.230 -5.259 1.00 96.00 83 LEU A C 1
ATOM 622 O O . LEU A 1 83 ? -8.712 -0.762 -5.076 1.00 96.00 83 LEU A O 1
ATOM 626 N N . ALA A 1 84 ? -6.812 0.097 -4.243 1.00 94.56 84 ALA A N 1
ATOM 627 C CA . ALA A 1 84 ? -7.110 -0.226 -2.846 1.00 94.56 84 ALA A CA 1
ATOM 628 C C . ALA A 1 84 ? -8.333 0.534 -2.304 1.00 94.56 84 ALA A C 1
ATOM 630 O O . ALA A 1 84 ? -8.995 0.069 -1.381 1.00 94.56 84 ALA A O 1
ATOM 631 N N . LEU A 1 85 ? -8.645 1.704 -2.871 1.00 88.62 85 LEU A N 1
ATOM 632 C CA . LEU A 1 85 ? -9.804 2.514 -2.490 1.00 88.62 85 LEU A CA 1
ATOM 633 C C . LEU A 1 85 ? -11.029 2.288 -3.385 1.00 88.62 85 LEU A C 1
AT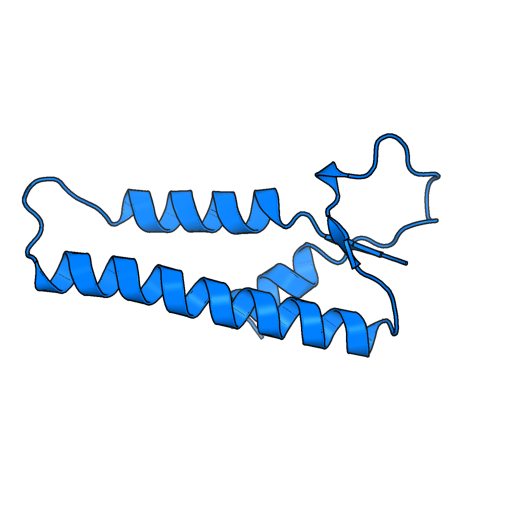OM 635 O O . LEU A 1 85 ? -12.051 2.944 -3.175 1.00 88.62 85 LEU A O 1
ATOM 639 N N . GLY A 1 86 ? -10.942 1.394 -4.375 1.00 78.69 86 GLY A N 1
ATOM 640 C CA . GLY A 1 86 ? -12.023 1.131 -5.326 1.00 78.69 86 GLY A CA 1
ATOM 641 C C . GLY A 1 86 ? -12.348 2.319 -6.237 1.00 78.69 86 GLY A C 1
ATOM 642 O O . GLY A 1 86 ? -13.454 2.393 -6.771 1.00 78.69 86 GLY A O 1
ATOM 643 N N . LYS A 1 87 ? -11.411 3.259 -6.405 1.00 62.06 87 LYS A N 1
ATOM 644 C CA . LYS A 1 87 ? -11.542 4.361 -7.361 1.00 62.06 87 LYS A CA 1
ATOM 645 C C . LYS A 1 87 ? -11.077 3.842 -8.724 1.00 62.06 87 LYS A C 1
ATOM 647 O O . LYS A 1 87 ? -9.892 3.577 -8.898 1.00 62.06 87 LYS A O 1
ATOM 652 N N . LYS A 1 88 ? -12.032 3.614 -9.630 1.00 45.97 88 LYS A N 1
ATOM 653 C CA . LYS A 1 88 ? -11.763 3.297 -11.040 1.00 45.97 88 LYS A CA 1
ATOM 654 C C . LYS A 1 88 ? -11.360 4.544 -11.810 1.00 45.97 88 LYS A C 1
ATOM 656 O O . LYS A 1 88 ? -11.969 5.601 -11.534 1.00 45.97 88 LYS A O 1
#

Secondary structure (DSSP, 8-state):
-EEE-HHHHHHHHHHHHHTT--TT--HHHHHHHHHHHHHHHHHHHHHHHHHHHHHTS-EEEGGG-S---TTTSEE-HHHHHHHHTT--

Foldseek 3Di:
DAEAQPVVLLVVLVVVLVVQDDPPDDPVSVVVSVVVSVLLVVQLVVLLVVVCVVVVHDYDYPVVDPDDDPPPHHYCHVSSSCRSVVND

Radius of gyration: 15.46 Å; chains: 1; bounding box: 41×19×38 Å